Protein AF-A0AAW6NFG5-F1 (afdb_monomer_lite)

Sequence (153 aa):
MSDVAFAEWFVDEIMPEMHPIPRRELMRVECLRNTKSARAYLKHFGFEVTSDQGQVMSLFWLLGPNLFEIEPFKAIFEDRETPAETRVNALWDADDAAWHRAEVNCDDRYWHPRLVSGNVLDLKAYSDMTKAELDAPIDEDETDPWSQFHDND

Radius of gyration: 15.86 Å; chains: 1; bounding box: 38×32×44 Å

Structure (mmCIF, N/CA/C/O backbone):
data_AF-A0AAW6NFG5-F1
#
_entry.id   AF-A0AAW6NFG5-F1
#
loop_
_atom_site.group_PDB
_atom_site.id
_atom_site.type_symbol
_atom_site.label_atom_id
_atom_site.label_alt_id
_atom_site.label_comp_id
_atom_site.label_asym_id
_atom_site.label_entity_id
_atom_site.label_seq_id
_atom_site.pdbx_PDB_ins_code
_atom_site.Cartn_x
_atom_site.Cartn_y
_atom_site.Cartn_z
_atom_site.occupancy
_atom_site.B_iso_or_equiv
_atom_site.auth_seq_id
_atom_site.auth_comp_id
_atom_site.auth_asym_id
_atom_site.auth_atom_id
_atom_site.pdbx_PDB_model_num
ATOM 1 N N . MET A 1 1 ? 5.205 14.164 -1.036 1.00 89.25 1 MET A N 1
ATOM 2 C CA . MET A 1 1 ? 5.848 13.526 -2.209 1.00 89.25 1 MET A CA 1
ATOM 3 C C . MET A 1 1 ? 4.748 12.946 -3.085 1.00 89.25 1 MET A C 1
ATOM 5 O O . MET A 1 1 ? 3.890 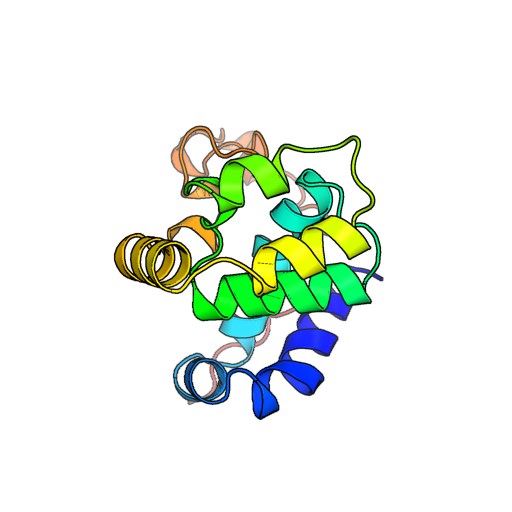12.273 -2.522 1.00 89.25 1 MET A O 1
ATOM 9 N N . SER A 1 2 ? 4.741 13.220 -4.395 1.00 91.81 2 SER A N 1
ATOM 10 C CA . SER A 1 2 ? 3.737 12.670 -5.327 1.00 91.81 2 SER A CA 1
ATOM 11 C C . SER A 1 2 ? 3.856 11.149 -5.460 1.00 91.81 2 SER A C 1
ATOM 13 O O . SER A 1 2 ? 4.873 10.576 -5.067 1.00 91.81 2 SER A O 1
ATOM 15 N N . ASP A 1 3 ? 2.826 10.489 -5.989 1.00 92.62 3 ASP A N 1
ATOM 16 C CA . ASP A 1 3 ? 2.803 9.021 -6.118 1.00 92.62 3 ASP A CA 1
ATOM 17 C C . ASP A 1 3 ? 3.809 8.512 -7.144 1.00 92.62 3 ASP A C 1
ATOM 19 O O . ASP A 1 3 ? 4.465 7.501 -6.910 1.00 92.62 3 ASP A O 1
ATOM 23 N N . VAL A 1 4 ? 4.015 9.278 -8.217 1.00 92.88 4 VAL A N 1
ATOM 24 C CA . VAL A 1 4 ? 5.079 9.040 -9.200 1.00 92.88 4 VAL A CA 1
ATOM 25 C C . VAL A 1 4 ? 6.454 9.116 -8.537 1.00 92.88 4 VAL A C 1
ATOM 27 O O . VAL A 1 4 ? 7.219 8.162 -8.623 1.00 92.88 4 VAL A O 1
ATOM 30 N N . ALA A 1 5 ? 6.741 10.201 -7.806 1.00 94.56 5 ALA A N 1
ATOM 31 C CA . ALA A 1 5 ? 8.039 10.382 -7.158 1.00 94.56 5 ALA A CA 1
ATOM 32 C C . ALA A 1 5 ? 8.307 9.323 -6.077 1.00 94.56 5 ALA A C 1
ATOM 34 O O . ALA A 1 5 ? 9.442 8.893 -5.908 1.00 94.56 5 ALA A O 1
ATOM 35 N N . PHE A 1 6 ? 7.270 8.882 -5.358 1.00 96.38 6 PHE A N 1
ATOM 36 C CA . PHE A 1 6 ? 7.396 7.788 -4.395 1.00 96.38 6 PHE A CA 1
ATOM 37 C C . PHE A 1 6 ? 7.702 6.458 -5.073 1.00 96.38 6 PHE A C 1
ATOM 39 O O . PHE A 1 6 ? 8.576 5.735 -4.607 1.00 96.38 6 PHE A O 1
ATOM 46 N N . ALA A 1 7 ? 6.998 6.134 -6.160 1.00 96.31 7 ALA A N 1
ATOM 47 C CA . ALA A 1 7 ? 7.247 4.908 -6.902 1.00 96.31 7 ALA A CA 1
ATOM 48 C C . ALA A 1 7 ? 8.671 4.885 -7.465 1.00 96.31 7 ALA A C 1
ATOM 50 O O . ALA A 1 7 ? 9.359 3.884 -7.303 1.00 96.31 7 ALA A O 1
ATOM 51 N N . GLU A 1 8 ? 9.134 5.988 -8.059 1.00 95.75 8 GLU A N 1
ATOM 52 C CA . GLU A 1 8 ? 10.506 6.119 -8.562 1.00 95.75 8 GLU A CA 1
ATOM 53 C C . GLU A 1 8 ? 11.537 5.950 -7.447 1.00 95.75 8 GLU A C 1
ATOM 55 O O . GLU A 1 8 ? 12.414 5.097 -7.561 1.00 95.75 8 GLU A O 1
ATOM 60 N N . TRP A 1 9 ? 11.378 6.684 -6.342 1.00 97.06 9 TRP A N 1
ATOM 61 C CA . TRP A 1 9 ? 12.242 6.562 -5.169 1.00 97.06 9 TRP A CA 1
ATOM 62 C C . TRP A 1 9 ? 12.301 5.119 -4.647 1.00 97.06 9 TRP A C 1
ATOM 64 O O . TRP A 1 9 ? 13.378 4.546 -4.513 1.00 97.06 9 TRP A O 1
ATOM 74 N N . PHE A 1 10 ? 11.150 4.492 -4.399 1.00 97.44 10 PHE A N 1
ATOM 75 C CA . PHE A 1 10 ? 11.105 3.144 -3.840 1.00 97.44 10 PHE A CA 1
ATOM 76 C C . PHE A 1 10 ? 11.706 2.106 -4.799 1.00 97.44 10 PHE A C 1
ATOM 78 O O . PHE A 1 10 ? 12.506 1.263 -4.396 1.00 97.44 10 PHE A O 1
ATOM 85 N N . VAL A 1 11 ? 11.338 2.160 -6.080 1.00 96.00 11 VAL A N 1
ATOM 86 C CA . VAL A 1 11 ? 11.754 1.172 -7.084 1.00 96.00 11 VAL A CA 1
ATOM 87 C C . VAL A 1 11 ? 13.232 1.298 -7.450 1.00 96.00 11 VAL A C 1
ATOM 89 O O . VAL A 1 11 ? 13.862 0.285 -7.755 1.00 96.00 11 VAL A O 1
ATOM 92 N N . ASP A 1 12 ? 13.789 2.507 -7.446 1.00 95.31 12 ASP A N 1
ATOM 93 C CA . ASP A 1 12 ? 15.183 2.718 -7.833 1.00 95.31 12 ASP A CA 1
ATOM 94 C C . ASP A 1 12 ? 16.151 2.722 -6.643 1.00 95.31 12 ASP A C 1
ATOM 96 O O . ASP A 1 12 ? 17.298 2.321 -6.828 1.00 95.31 12 ASP A O 1
ATOM 100 N N . GLU A 1 13 ? 15.718 3.109 -5.437 1.00 95.69 13 GLU A N 1
ATOM 101 C CA . GLU A 1 13 ? 16.598 3.167 -4.258 1.00 95.69 13 GLU A CA 1
ATOM 102 C C . GLU A 1 13 ? 16.411 1.994 -3.286 1.00 95.69 13 GLU A C 1
ATOM 104 O O . GLU A 1 13 ? 17.395 1.505 -2.742 1.00 95.69 13 GLU A O 1
ATOM 109 N N . ILE A 1 14 ? 15.184 1.507 -3.068 1.00 95.12 14 ILE A N 1
ATOM 110 C CA . ILE A 1 14 ? 14.902 0.489 -2.033 1.00 95.12 14 ILE A CA 1
ATOM 111 C C . ILE A 1 14 ? 14.834 -0.919 -2.628 1.00 95.12 14 ILE A C 1
ATOM 113 O O . ILE A 1 14 ? 15.441 -1.866 -2.122 1.00 95.12 14 ILE A O 1
ATOM 117 N N . MET A 1 15 ? 14.096 -1.073 -3.726 1.00 94.31 15 MET A N 1
ATOM 118 C CA . MET A 1 15 ? 13.827 -2.371 -4.339 1.00 94.31 15 MET A CA 1
ATOM 119 C C . MET A 1 15 ? 15.084 -3.143 -4.784 1.00 94.31 15 MET A C 1
ATOM 121 O O . MET A 1 15 ? 15.091 -4.361 -4.603 1.00 94.31 15 MET A O 1
ATOM 125 N N . PRO A 1 16 ? 16.155 -2.518 -5.321 1.00 92.50 16 PRO A N 1
ATOM 126 C CA . PRO A 1 16 ? 17.351 -3.258 -5.728 1.00 92.50 16 PRO A CA 1
ATOM 127 C C . PRO A 1 16 ? 18.043 -3.988 -4.573 1.00 92.50 16 PRO A C 1
ATOM 129 O O . PRO A 1 16 ? 18.648 -5.035 -4.798 1.00 92.50 16 PRO A O 1
ATOM 132 N N . GLU A 1 17 ? 17.946 -3.453 -3.356 1.00 90.38 17 GLU A N 1
ATOM 133 C CA . GLU A 1 17 ? 18.551 -4.042 -2.160 1.00 90.38 17 GLU A CA 1
ATOM 134 C C . GLU A 1 17 ? 17.587 -5.006 -1.459 1.00 90.38 17 GLU A C 1
ATOM 136 O O . GLU A 1 17 ? 17.967 -6.128 -1.126 1.00 90.38 17 GLU A O 1
ATOM 141 N N . MET A 1 18 ? 16.328 -4.596 -1.275 1.00 89.25 18 MET A N 1
ATOM 142 C CA . MET A 1 18 ? 15.352 -5.325 -0.455 1.00 89.25 18 MET A CA 1
ATOM 143 C C . MET A 1 18 ? 14.550 -6.378 -1.229 1.00 89.25 18 MET A C 1
ATOM 145 O O . MET A 1 18 ? 14.160 -7.397 -0.661 1.00 89.25 18 MET A O 1
ATOM 149 N N . HIS A 1 19 ? 14.311 -6.161 -2.526 1.00 89.31 19 HIS A N 1
ATOM 150 C CA . HIS A 1 19 ? 13.495 -7.040 -3.374 1.00 89.31 19 HIS A CA 1
ATOM 151 C C . HIS A 1 19 ? 14.154 -7.269 -4.752 1.00 89.31 19 HIS A C 1
ATOM 153 O O . HIS A 1 19 ? 13.563 -6.985 -5.802 1.00 89.31 19 HIS A O 1
ATOM 159 N N . PRO A 1 20 ? 15.385 -7.819 -4.790 1.00 84.94 20 PRO A N 1
ATOM 160 C CA . PRO A 1 20 ? 16.153 -7.973 -6.027 1.00 84.94 20 PRO A CA 1
ATOM 161 C C . PRO A 1 20 ? 15.555 -8.993 -7.007 1.00 84.94 20 PRO A C 1
ATOM 163 O O . PRO A 1 20 ? 15.960 -9.024 -8.171 1.00 84.94 20 PRO A O 1
ATOM 166 N N . ILE A 1 21 ? 14.649 -9.862 -6.542 1.00 85.44 21 ILE A N 1
ATOM 167 C CA . ILE A 1 21 ? 13.948 -10.843 -7.381 1.00 85.44 21 ILE A CA 1
ATOM 168 C C . ILE A 1 21 ? 12.830 -10.146 -8.171 1.00 85.44 21 ILE A C 1
ATOM 170 O O . ILE A 1 21 ? 12.978 -10.090 -9.392 1.00 85.44 21 ILE A O 1
ATOM 174 N N . PRO A 1 22 ? 11.817 -9.500 -7.544 1.00 80.75 22 PRO A N 1
ATOM 175 C CA . PRO A 1 22 ? 10.825 -8.712 -8.278 1.00 80.75 22 PRO A CA 1
ATOM 176 C C . PRO A 1 22 ? 11.443 -7.712 -9.253 1.00 80.75 22 PRO A C 1
ATOM 178 O O . PRO A 1 22 ? 11.012 -7.633 -10.392 1.00 80.75 22 PRO A O 1
ATOM 181 N N . ARG A 1 23 ? 12.519 -7.011 -8.866 1.00 77.62 23 ARG A N 1
ATOM 182 C CA . ARG A 1 23 ? 13.206 -6.058 -9.756 1.00 77.62 23 ARG A CA 1
ATOM 183 C C . ARG A 1 23 ? 13.797 -6.688 -11.024 1.00 77.62 23 ARG A C 1
ATOM 185 O O . ARG A 1 23 ? 14.008 -5.994 -12.014 1.00 77.62 23 ARG A O 1
ATOM 192 N N . ARG A 1 24 ? 14.170 -7.963 -10.962 1.00 79.62 24 ARG A N 1
ATOM 193 C CA . ARG A 1 24 ? 14.790 -8.692 -12.074 1.00 79.62 24 ARG A CA 1
ATOM 194 C C . ARG A 1 24 ? 13.754 -9.399 -12.931 1.00 79.62 24 ARG A C 1
ATOM 196 O O . ARG A 1 24 ? 13.945 -9.506 -14.136 1.00 79.62 24 ARG A O 1
ATOM 203 N N . GLU A 1 25 ? 12.730 -9.937 -12.285 1.00 84.81 25 GLU A N 1
ATOM 204 C CA . GLU A 1 25 ? 11.695 -10.742 -12.928 1.00 84.81 25 GLU A CA 1
ATOM 205 C C . GLU A 1 25 ? 10.581 -9.878 -13.517 1.00 84.81 25 GLU A C 1
ATOM 207 O O . GLU A 1 25 ? 10.036 -10.226 -14.559 1.00 84.81 25 GLU A O 1
ATOM 212 N N . LEU A 1 26 ? 10.295 -8.732 -12.898 1.00 83.44 26 LEU A N 1
ATOM 213 C CA . LEU A 1 26 ? 9.379 -7.726 -13.417 1.00 83.44 26 LEU A CA 1
ATOM 214 C C . LEU A 1 26 ? 10.167 -6.602 -14.084 1.00 83.44 26 LEU A C 1
ATOM 216 O O . LEU A 1 26 ? 11.236 -6.187 -13.627 1.00 83.44 26 LEU A O 1
ATOM 220 N N . MET A 1 27 ? 9.612 -6.058 -15.163 1.00 86.94 27 MET A N 1
ATOM 221 C CA . MET A 1 27 ? 10.187 -4.876 -15.795 1.00 86.94 27 MET A CA 1
ATOM 222 C C . MET A 1 27 ? 10.088 -3.676 -14.848 1.00 86.94 27 MET A C 1
ATOM 224 O O . MET A 1 27 ? 9.112 -3.521 -14.113 1.00 86.94 27 MET A O 1
ATOM 228 N N . ARG A 1 28 ? 11.063 -2.756 -14.906 1.00 90.75 28 ARG A N 1
ATOM 229 C CA . ARG A 1 28 ? 11.075 -1.539 -14.066 1.00 90.75 28 ARG A CA 1
ATOM 230 C C . ARG A 1 28 ? 9.738 -0.799 -14.085 1.00 90.75 28 ARG A C 1
ATOM 232 O O . ARG A 1 28 ? 9.277 -0.354 -13.040 1.00 90.75 28 ARG A O 1
ATOM 239 N N . VAL A 1 29 ? 9.143 -0.654 -15.267 1.00 90.44 29 VAL A N 1
ATOM 240 C CA . VAL A 1 29 ? 7.868 0.049 -15.458 1.00 90.44 29 VAL A CA 1
ATOM 241 C C . VAL A 1 29 ? 6.728 -0.637 -14.704 1.00 90.44 29 VAL A C 1
ATOM 243 O O . VAL A 1 29 ? 5.889 0.040 -14.115 1.00 90.44 29 VAL A O 1
ATOM 246 N N . GLU A 1 30 ? 6.716 -1.965 -14.656 1.00 91.12 30 GLU A N 1
ATOM 247 C CA . GLU A 1 30 ? 5.719 -2.726 -13.907 1.00 91.12 30 GLU A CA 1
ATOM 248 C C . GLU A 1 30 ? 5.892 -2.541 -12.396 1.00 91.12 30 GLU A C 1
ATOM 250 O O . GLU A 1 30 ? 4.924 -2.229 -11.703 1.00 91.12 30 GLU A O 1
ATOM 255 N N . CYS A 1 31 ? 7.132 -2.578 -11.892 1.00 94.38 31 CYS A N 1
ATOM 256 C CA . CYS A 1 31 ? 7.419 -2.246 -10.494 1.00 94.38 31 CYS A CA 1
ATOM 257 C C . CYS A 1 31 ? 6.925 -0.839 -10.120 1.00 94.38 31 CYS A C 1
ATOM 259 O O .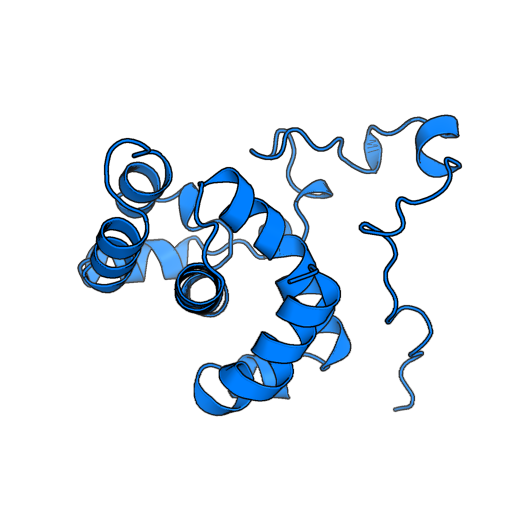 CYS A 1 31 ? 6.362 -0.645 -9.040 1.00 94.38 31 CYS A O 1
ATOM 261 N N . LEU A 1 32 ? 7.117 0.144 -11.007 1.00 94.94 32 LEU A N 1
ATOM 262 C CA . LEU A 1 32 ? 6.666 1.523 -10.798 1.00 94.94 32 LEU A CA 1
ATOM 263 C C . LEU A 1 32 ? 5.142 1.615 -10.741 1.00 94.94 32 LEU A C 1
ATOM 265 O O . LEU A 1 32 ? 4.601 2.209 -9.809 1.00 94.94 32 LEU A O 1
ATOM 269 N N . ARG A 1 33 ? 4.446 0.985 -11.693 1.00 93.31 33 ARG A N 1
ATOM 270 C CA . ARG A 1 33 ? 2.977 0.955 -11.740 1.00 93.31 33 ARG A CA 1
ATOM 271 C C . ARG A 1 33 ? 2.387 0.289 -10.500 1.00 93.31 33 ARG A C 1
ATOM 273 O O . ARG A 1 33 ? 1.508 0.874 -9.868 1.00 93.31 33 ARG A O 1
ATOM 280 N N . ASN A 1 34 ? 2.909 -0.873 -10.116 1.00 95.12 34 ASN A N 1
ATOM 281 C CA . ASN A 1 34 ? 2.441 -1.624 -8.951 1.00 95.12 34 ASN A CA 1
ATOM 282 C C . ASN A 1 34 ? 2.684 -0.844 -7.654 1.00 95.12 34 ASN A C 1
ATOM 284 O O . ASN A 1 34 ? 1.768 -0.683 -6.850 1.00 95.12 34 ASN A O 1
ATOM 288 N N . THR A 1 35 ? 3.875 -0.258 -7.494 1.00 96.31 35 THR A N 1
ATOM 289 C CA . THR A 1 35 ? 4.210 0.568 -6.323 1.00 96.31 35 THR A CA 1
ATOM 290 C C . THR A 1 35 ? 3.336 1.822 -6.242 1.00 96.31 35 THR A C 1
ATOM 292 O O . THR A 1 35 ? 2.802 2.129 -5.175 1.00 96.31 35 THR A O 1
ATOM 295 N N . LYS A 1 36 ? 3.148 2.540 -7.360 1.00 95.00 36 LYS A N 1
ATOM 296 C CA . LYS A 1 36 ? 2.283 3.730 -7.426 1.00 95.00 36 LYS A CA 1
ATOM 297 C C . LYS A 1 36 ? 0.855 3.375 -7.011 1.00 95.00 36 LYS A C 1
ATOM 299 O O . LYS A 1 36 ? 0.278 4.043 -6.159 1.00 95.00 36 LYS A O 1
ATOM 304 N N . SER A 1 37 ? 0.318 2.307 -7.595 1.00 93.25 37 SER A N 1
ATOM 305 C CA . SER A 1 37 ? -1.042 1.819 -7.365 1.00 93.25 37 SER A CA 1
ATOM 306 C C . SER A 1 37 ? -1.266 1.400 -5.907 1.00 93.25 37 SER A C 1
ATOM 308 O O . SER A 1 37 ? -2.167 1.909 -5.238 1.00 93.25 37 SER A O 1
ATOM 310 N N . ALA A 1 38 ? -0.394 0.547 -5.362 1.00 95.31 38 ALA A N 1
ATOM 311 C CA . ALA A 1 38 ? -0.533 0.039 -4.000 1.00 95.31 38 ALA A CA 1
ATOM 312 C C . ALA A 1 38 ? -0.320 1.116 -2.918 1.00 95.31 38 ALA A C 1
ATOM 314 O O . ALA A 1 38 ? -0.815 0.974 -1.798 1.00 95.31 38 ALA A O 1
ATOM 315 N N . ARG A 1 39 ? 0.347 2.237 -3.236 1.00 9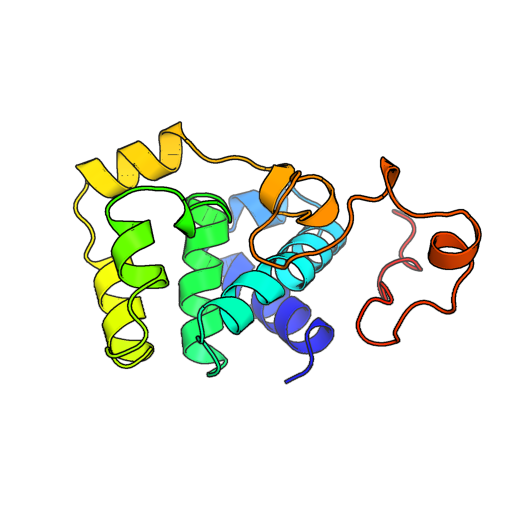5.56 39 ARG A N 1
ATOM 316 C CA . ARG A 1 39 ? 0.497 3.362 -2.298 1.00 95.56 39 ARG A CA 1
ATOM 317 C C . ARG A 1 39 ? -0.851 3.948 -1.861 1.00 95.56 39 ARG A C 1
ATOM 319 O O . ARG A 1 39 ? -0.949 4.478 -0.754 1.00 95.56 39 ARG A O 1
ATOM 326 N N . ALA A 1 40 ? -1.895 3.827 -2.682 1.00 94.44 40 ALA A N 1
ATOM 327 C CA . ALA A 1 40 ? -3.233 4.282 -2.321 1.00 94.44 40 ALA A CA 1
ATOM 328 C C . ALA A 1 40 ? -3.771 3.575 -1.062 1.00 94.44 40 ALA A C 1
ATOM 330 O O . ALA A 1 40 ? -4.376 4.230 -0.214 1.00 94.44 40 ALA A O 1
ATOM 331 N N . TYR A 1 41 ? -3.467 2.283 -0.870 1.00 96.94 41 TYR A N 1
ATOM 332 C CA . TYR A 1 41 ? -3.807 1.572 0.369 1.00 96.94 41 TYR A CA 1
ATOM 333 C C . TYR A 1 41 ? -3.083 2.153 1.579 1.00 96.94 41 TYR A C 1
ATOM 335 O O . TYR A 1 41 ? -3.688 2.336 2.630 1.00 96.94 41 TYR A O 1
ATOM 343 N N . LEU A 1 42 ? -1.802 2.497 1.439 1.00 97.31 42 LEU A N 1
ATOM 344 C CA . LEU A 1 42 ? -1.013 3.039 2.548 1.00 97.31 42 LEU A CA 1
ATOM 345 C C . LEU A 1 42 ? -1.607 4.350 3.071 1.00 97.31 42 LEU A C 1
ATOM 347 O O . LEU A 1 42 ? -1.794 4.507 4.278 1.00 97.31 42 LEU A O 1
ATOM 351 N N . LYS A 1 43 ? -1.984 5.249 2.154 1.00 95.19 43 LYS A N 1
ATOM 352 C CA . LYS A 1 43 ? -2.707 6.484 2.489 1.00 95.19 43 LYS A CA 1
ATOM 353 C C . LYS A 1 43 ? -4.067 6.177 3.108 1.00 95.19 43 LYS A C 1
ATOM 355 O O . LYS A 1 43 ? -4.400 6.723 4.154 1.00 95.19 43 LYS A O 1
ATOM 360 N N . HIS A 1 44 ? -4.827 5.249 2.519 1.00 96.19 44 HIS A N 1
ATOM 361 C CA . HIS A 1 44 ? -6.111 4.828 3.075 1.00 96.19 44 HIS A CA 1
ATOM 362 C C . HIS A 1 44 ? -5.970 4.382 4.535 1.00 96.19 44 HIS A C 1
ATOM 364 O O . HIS A 1 44 ? -6.770 4.806 5.366 1.00 96.19 44 HIS A O 1
ATOM 370 N N . PHE A 1 45 ? -4.931 3.613 4.880 1.00 97.56 45 PHE A N 1
ATOM 371 C CA . PHE A 1 45 ? -4.642 3.136 6.239 1.00 97.56 45 PHE A CA 1
ATOM 372 C C . PHE A 1 45 ? -3.906 4.138 7.154 1.00 97.56 45 PHE A C 1
ATOM 374 O O . PHE A 1 45 ? -3.589 3.833 8.310 1.00 97.56 45 PHE A O 1
ATOM 381 N N . GLY A 1 46 ? -3.740 5.384 6.701 1.00 96.88 46 GLY A N 1
ATOM 382 C CA . GLY A 1 46 ? -3.219 6.490 7.506 1.00 96.88 46 GLY A CA 1
ATOM 383 C C . GLY A 1 46 ? -1.706 6.440 7.715 1.00 96.88 46 GLY A C 1
ATOM 384 O O . GLY A 1 46 ? -1.196 7.030 8.666 1.00 96.88 46 GLY A O 1
ATOM 385 N N . PHE A 1 47 ? -0.979 5.721 6.858 1.00 97.25 47 PHE A N 1
ATOM 386 C CA . PHE A 1 47 ? 0.474 5.825 6.779 1.00 97.25 47 PHE A CA 1
ATOM 387 C C . PHE A 1 47 ? 0.805 7.028 5.898 1.00 97.25 47 PHE A C 1
ATOM 389 O O . PHE A 1 47 ? 0.882 6.902 4.682 1.00 97.25 47 PHE A O 1
ATOM 396 N N . GLU A 1 48 ? 0.951 8.212 6.493 1.00 94.06 48 GLU A N 1
ATOM 397 C CA . GLU A 1 48 ? 1.164 9.472 5.752 1.00 94.06 48 GLU A CA 1
ATOM 398 C C . GLU A 1 48 ? 2.648 9.808 5.533 1.00 94.06 48 GLU A C 1
ATOM 400 O O . GLU A 1 48 ? 3.013 10.516 4.591 1.00 94.06 48 GLU A O 1
ATOM 405 N N . VAL A 1 49 ? 3.527 9.303 6.402 1.00 95.94 49 VAL A N 1
ATOM 406 C CA . VAL A 1 49 ? 4.965 9.589 6.358 1.00 95.94 49 VAL A CA 1
ATOM 407 C C . VAL A 1 49 ? 5.643 8.692 5.320 1.00 95.94 49 VAL A C 1
ATOM 409 O O . VAL A 1 49 ? 5.463 7.478 5.325 1.00 95.94 49 VAL A O 1
ATOM 412 N N . THR A 1 50 ? 6.465 9.278 4.441 1.00 96.12 50 THR A N 1
ATOM 413 C CA . THR A 1 50 ? 7.147 8.557 3.348 1.00 96.12 50 THR A CA 1
ATOM 414 C C . THR A 1 50 ? 7.977 7.364 3.832 1.00 96.12 50 THR A C 1
ATOM 416 O O . THR A 1 50 ? 7.967 6.323 3.182 1.00 96.12 50 THR A O 1
ATOM 419 N N . SER A 1 51 ? 8.689 7.492 4.957 1.00 95.88 51 SER A N 1
ATOM 420 C CA . SER A 1 51 ? 9.493 6.396 5.519 1.00 95.88 51 SER A CA 1
ATOM 421 C C . S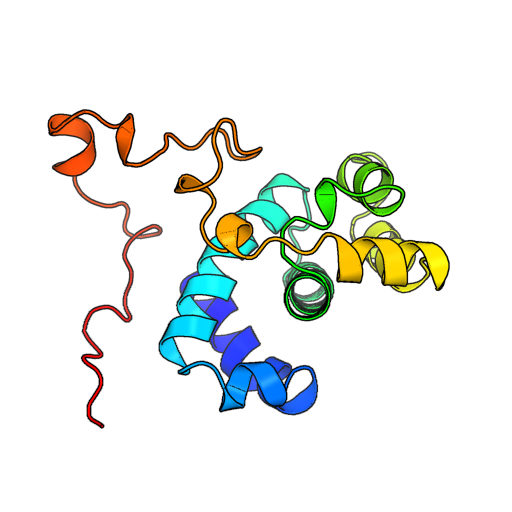ER A 1 51 ? 8.627 5.212 5.941 1.00 95.88 51 SER A C 1
ATOM 423 O O . SER A 1 51 ? 8.952 4.074 5.614 1.00 95.88 51 SER A O 1
ATOM 425 N N . ASP A 1 52 ? 7.507 5.485 6.609 1.00 97.50 52 ASP A N 1
ATOM 426 C CA . ASP A 1 52 ? 6.563 4.466 7.074 1.00 97.50 52 ASP A CA 1
ATOM 427 C C . ASP A 1 52 ? 5.906 3.783 5.875 1.00 97.50 52 ASP A C 1
ATOM 429 O O . ASP A 1 52 ? 5.856 2.558 5.795 1.00 97.50 52 ASP A O 1
ATOM 433 N N . GLN A 1 53 ? 5.491 4.575 4.880 1.00 98.06 53 GLN A N 1
ATOM 434 C CA . GLN A 1 53 ? 4.971 4.058 3.618 1.00 98.06 53 GLN A CA 1
ATOM 435 C C . GLN A 1 53 ? 5.985 3.155 2.910 1.00 98.06 53 GLN A C 1
ATOM 437 O O . GLN A 1 53 ? 5.604 2.111 2.397 1.00 98.06 53 GLN A O 1
ATOM 442 N N . GLY A 1 54 ? 7.267 3.532 2.883 1.00 97.94 54 GLY A N 1
ATOM 443 C CA . GLY A 1 54 ? 8.330 2.706 2.312 1.00 97.94 54 GLY A CA 1
ATOM 444 C C . GLY A 1 54 ? 8.444 1.356 3.018 1.00 97.94 54 GLY A C 1
ATOM 445 O O . GLY A 1 54 ? 8.448 0.324 2.360 1.00 97.94 54 GLY A O 1
ATOM 446 N N . GLN A 1 55 ? 8.447 1.346 4.352 1.00 98.06 55 GLN A N 1
ATOM 447 C CA . GLN A 1 55 ? 8.527 0.103 5.124 1.00 98.06 55 GLN A CA 1
ATOM 448 C C . GLN A 1 55 ? 7.330 -0.825 4.883 1.00 98.06 55 GLN A C 1
ATOM 450 O O . GLN A 1 55 ? 7.515 -2.024 4.688 1.00 98.06 55 GLN A O 1
ATOM 455 N N . VAL A 1 56 ? 6.108 -0.287 4.854 1.00 98.25 56 VAL A N 1
ATOM 456 C CA . VAL A 1 56 ? 4.910 -1.099 4.581 1.00 98.25 56 VAL A CA 1
ATOM 457 C C . VAL A 1 56 ? 4.844 -1.525 3.112 1.00 98.25 56 VAL A C 1
ATOM 459 O O . VAL A 1 56 ? 4.445 -2.647 2.817 1.00 98.25 56 VAL A O 1
ATOM 462 N N . MET A 1 57 ? 5.294 -0.684 2.177 1.00 98.38 57 MET A N 1
ATOM 463 C CA . MET A 1 57 ? 5.416 -1.060 0.765 1.00 98.38 57 MET A CA 1
ATOM 464 C C . MET A 1 57 ? 6.378 -2.241 0.583 1.00 98.38 57 MET A C 1
ATOM 466 O O . MET A 1 57 ? 6.091 -3.141 -0.202 1.00 98.38 57 MET A O 1
ATOM 470 N N . SER A 1 58 ? 7.476 -2.296 1.343 1.00 97.88 58 SER A N 1
ATOM 471 C CA . SER A 1 58 ? 8.358 -3.467 1.346 1.00 97.88 58 SER A CA 1
ATOM 472 C C . SER A 1 58 ? 7.635 -4.737 1.798 1.00 97.88 58 SER A C 1
ATOM 474 O O . SER A 1 58 ? 7.852 -5.797 1.215 1.00 97.88 58 SER A O 1
ATOM 476 N N . LEU A 1 59 ? 6.729 -4.646 2.778 1.00 97.38 59 LEU A N 1
ATOM 477 C CA . LEU A 1 59 ? 5.882 -5.779 3.167 1.00 97.38 59 LEU A CA 1
ATOM 478 C C . LEU A 1 59 ? 4.907 -6.174 2.055 1.00 97.38 59 LEU A C 1
ATOM 480 O O . LEU A 1 59 ? 4.739 -7.363 1.811 1.00 97.38 59 LEU A O 1
ATOM 484 N N . PHE A 1 60 ? 4.320 -5.220 1.328 1.00 97.75 60 PHE A N 1
ATOM 485 C CA . PHE A 1 60 ? 3.471 -5.535 0.172 1.00 97.75 60 PHE A CA 1
ATOM 486 C C . PHE A 1 60 ? 4.237 -6.269 -0.931 1.00 97.75 60 PHE A C 1
ATOM 488 O O . PHE A 1 60 ? 3.710 -7.211 -1.513 1.00 97.75 60 PHE A O 1
ATOM 495 N N . TRP A 1 61 ? 5.492 -5.898 -1.192 1.00 96.56 61 TRP A N 1
ATOM 496 C CA . TRP A 1 61 ? 6.343 -6.616 -2.146 1.00 96.56 61 TRP A CA 1
ATOM 497 C C . TRP A 1 61 ? 6.786 -8.005 -1.663 1.00 96.56 61 TRP A C 1
ATOM 499 O O . TRP A 1 61 ? 7.153 -8.833 -2.494 1.00 96.56 61 TRP A O 1
ATOM 509 N N . LEU A 1 62 ? 6.753 -8.275 -0.353 1.00 94.50 62 LEU A N 1
ATOM 510 C CA . LEU A 1 62 ? 7.069 -9.591 0.221 1.00 94.50 62 LEU A CA 1
ATOM 511 C C . LEU A 1 62 ? 5.845 -10.505 0.337 1.00 94.50 62 LEU A C 1
ATOM 513 O O . LEU A 1 62 ? 5.963 -11.704 0.114 1.00 94.50 62 LEU A O 1
ATOM 517 N N . LEU A 1 63 ? 4.696 -9.949 0.723 1.00 95.62 63 LEU A N 1
ATOM 518 C CA . LEU A 1 63 ? 3.526 -10.698 1.194 1.00 95.62 63 LEU A CA 1
ATOM 519 C C . LEU A 1 63 ? 2.243 -10.412 0.404 1.00 95.62 63 LEU A C 1
ATOM 521 O O . LEU A 1 63 ? 1.208 -11.007 0.690 1.00 95.62 63 LEU A O 1
ATOM 525 N N . GLY A 1 64 ? 2.302 -9.506 -0.569 1.00 95.94 64 GLY A N 1
ATOM 526 C CA . GLY A 1 64 ? 1.153 -9.047 -1.339 1.00 95.94 64 GLY A CA 1
ATOM 527 C C . GLY A 1 64 ? 0.481 -7.806 -0.738 1.00 95.94 64 GLY A C 1
ATOM 528 O O . GLY A 1 64 ? 0.468 -7.625 0.484 1.00 95.94 64 GLY A O 1
ATOM 529 N N . PRO A 1 65 ? -0.135 -6.934 -1.562 1.00 97.00 65 PRO A N 1
ATOM 530 C CA . PRO A 1 65 ? -0.821 -5.748 -1.052 1.00 97.00 65 PRO A CA 1
ATOM 531 C C . PRO A 1 65 ? -2.076 -6.079 -0.248 1.00 97.00 65 PRO A C 1
ATOM 533 O O . PRO A 1 65 ? -2.502 -5.265 0.560 1.00 97.00 65 PRO A O 1
ATOM 536 N N . ASN A 1 66 ? -2.650 -7.275 -0.414 1.00 97.12 66 ASN A N 1
ATOM 537 C CA . ASN A 1 66 ? -3.812 -7.741 0.345 1.00 97.12 66 ASN A CA 1
ATOM 538 C C . ASN A 1 66 ? -3.503 -8.100 1.808 1.00 97.12 66 ASN A C 1
ATOM 540 O O . ASN A 1 66 ? -4.377 -8.620 2.497 1.00 97.12 66 ASN A O 1
ATOM 544 N N . LEU A 1 67 ? -2.292 -7.818 2.301 1.00 97.62 67 LEU A N 1
ATOM 545 C CA . LEU A 1 67 ? -1.881 -8.048 3.687 1.00 97.62 67 LEU A CA 1
ATOM 546 C C . LEU A 1 67 ? -2.887 -7.488 4.709 1.00 97.62 67 LEU A C 1
ATOM 548 O O . LEU A 1 67 ? -3.135 -8.108 5.739 1.00 97.62 67 LEU A O 1
ATOM 552 N N . PHE A 1 68 ? -3.520 -6.354 4.402 1.00 97.12 68 PHE A N 1
ATOM 553 C CA . PHE A 1 68 ? -4.537 -5.727 5.251 1.00 97.12 68 PHE A CA 1
ATOM 554 C C . PHE A 1 68 ? -5.844 -6.532 5.389 1.00 97.12 68 PHE A C 1
ATOM 556 O O . PHE A 1 68 ? -6.671 -6.196 6.229 1.00 97.12 68 PHE A O 1
ATOM 563 N N . GLU A 1 69 ? -6.050 -7.593 4.605 1.00 96.75 69 GLU A N 1
ATOM 564 C CA . GLU A 1 69 ? -7.193 -8.510 4.740 1.00 96.75 69 GLU A CA 1
ATOM 565 C C . GLU A 1 69 ? -6.888 -9.710 5.655 1.00 96.75 69 GLU A C 1
ATOM 567 O O . GLU A 1 69 ? -7.778 -10.504 5.966 1.00 96.75 69 GLU A O 1
ATOM 572 N N . ILE A 1 70 ? -5.633 -9.876 6.083 1.00 97.06 70 ILE A N 1
ATOM 573 C CA . ILE A 1 70 ? -5.145 -11.106 6.712 1.00 97.06 70 ILE A CA 1
ATOM 574 C C . ILE A 1 70 ? -4.877 -10.864 8.196 1.00 97.06 70 ILE A C 1
ATOM 576 O O . ILE A 1 70 ? -4.072 -10.018 8.564 1.00 97.06 70 ILE A O 1
ATOM 580 N N . GLU A 1 71 ? -5.502 -11.644 9.079 1.00 96.00 71 GLU A N 1
ATOM 581 C CA . GLU A 1 71 ? -5.207 -11.580 10.517 1.00 96.00 71 GLU A CA 1
ATOM 582 C C . GLU A 1 71 ? -3.827 -12.179 10.841 1.00 96.00 71 GLU A C 1
ATOM 584 O O . GLU A 1 71 ? -3.533 -13.288 10.363 1.00 96.00 71 GLU A O 1
ATOM 589 N N . PRO A 1 72 ? -3.010 -11.533 11.700 1.00 96.25 72 PRO A N 1
ATOM 590 C CA . PRO A 1 72 ? -3.328 -10.375 12.553 1.00 96.25 72 PRO A CA 1
ATOM 591 C C . PRO A 1 72 ? -3.064 -8.994 11.922 1.00 96.25 72 PRO A C 1
ATOM 593 O O . PRO A 1 72 ? -3.358 -7.972 12.540 1.00 96.25 72 PRO A O 1
ATOM 596 N N . PHE A 1 73 ? -2.491 -8.933 10.717 1.00 98.25 73 PHE A N 1
ATOM 597 C CA . PHE A 1 73 ? -2.124 -7.673 10.064 1.00 98.25 73 PHE A CA 1
ATOM 598 C C . PHE A 1 73 ? -3.328 -6.755 9.867 1.00 98.25 73 PHE A C 1
ATOM 600 O O . PHE A 1 73 ? -3.221 -5.557 10.115 1.00 98.25 73 PHE A O 1
ATOM 607 N N . LYS A 1 74 ? -4.485 -7.313 9.498 1.00 98.06 74 LYS A N 1
ATOM 608 C CA . LYS A 1 74 ? -5.751 -6.584 9.380 1.00 98.06 74 LYS A CA 1
ATOM 609 C C . LYS A 1 74 ? -6.038 -5.703 10.596 1.00 98.06 74 LYS A C 1
ATOM 611 O O . LYS A 1 74 ? -6.232 -4.501 10.435 1.00 98.06 74 LYS A O 1
ATOM 616 N N . ALA A 1 75 ? -5.977 -6.267 11.802 1.00 97.88 75 ALA A N 1
ATOM 617 C CA . ALA A 1 75 ? -6.199 -5.514 13.033 1.00 97.88 75 ALA A CA 1
ATOM 618 C C . ALA A 1 75 ? -5.202 -4.351 13.204 1.00 97.88 75 ALA A C 1
ATOM 620 O O . ALA A 1 75 ? -5.578 -3.283 13.681 1.00 97.88 75 ALA A O 1
ATOM 621 N N . ILE A 1 76 ? -3.949 -4.527 12.770 1.00 98.12 76 ILE A N 1
ATOM 622 C CA . ILE A 1 76 ? -2.919 -3.478 12.811 1.00 98.12 76 ILE A CA 1
ATOM 623 C C . ILE A 1 76 ? -3.220 -2.371 11.787 1.00 98.12 76 ILE A C 1
ATOM 625 O O . ILE A 1 76 ? -3.094 -1.190 12.101 1.00 98.12 76 ILE A O 1
ATOM 629 N N . PHE A 1 77 ? -3.641 -2.723 10.570 1.00 98.12 77 PHE A N 1
ATOM 630 C CA . PHE A 1 77 ? -4.023 -1.752 9.538 1.00 98.12 77 PHE A CA 1
ATOM 631 C C . PHE A 1 77 ? -5.276 -0.948 9.933 1.00 98.12 77 PHE A C 1
ATOM 633 O O . PHE A 1 77 ? -5.335 0.264 9.700 1.00 98.12 77 PHE A O 1
ATOM 640 N N . GLU A 1 78 ? -6.264 -1.603 10.547 1.00 97.31 78 GLU A N 1
ATOM 641 C CA . GLU A 1 78 ? -7.526 -0.989 10.975 1.00 97.31 78 GLU A CA 1
ATOM 642 C C . GLU A 1 78 ? -7.397 -0.133 12.246 1.00 97.31 78 GLU A C 1
ATOM 644 O O . GLU A 1 78 ? -8.193 0.790 12.429 1.00 97.31 78 GLU A O 1
ATOM 649 N N . ASP A 1 79 ? -6.389 -0.368 13.093 1.00 97.44 79 ASP A N 1
ATOM 650 C CA . ASP A 1 79 ? -6.123 0.460 14.273 1.00 97.44 79 ASP A CA 1
ATOM 651 C C . ASP A 1 79 ? -5.676 1.872 13.860 1.00 97.44 79 ASP A C 1
ATOM 653 O O . ASP A 1 79 ? -4.572 2.072 13.359 1.00 97.44 79 ASP A O 1
ATOM 657 N N . ARG A 1 80 ? -6.541 2.873 14.056 1.00 94.12 80 ARG A N 1
ATOM 658 C CA . ARG A 1 80 ? -6.246 4.291 13.767 1.00 94.12 80 ARG A CA 1
ATOM 659 C C . ARG A 1 80 ? -5.812 5.090 14.989 1.00 94.12 80 ARG A C 1
ATOM 661 O O . ARG A 1 80 ? -5.395 6.235 14.832 1.00 94.12 80 ARG A O 1
ATOM 668 N N . GLU A 1 81 ? -5.918 4.508 16.176 1.00 97.06 81 GLU A N 1
ATOM 669 C CA . GLU A 1 81 ? -5.583 5.179 17.432 1.00 97.06 81 GLU A CA 1
ATOM 670 C C . GLU A 1 81 ? -4.082 5.062 17.725 1.00 97.06 81 GLU A C 1
ATOM 672 O O . GLU A 1 81 ? -3.480 5.966 18.309 1.00 97.06 81 GLU A O 1
ATOM 677 N N . THR A 1 82 ? -3.453 3.972 17.279 1.00 97.12 82 THR A N 1
ATOM 678 C CA . THR A 1 82 ? -2.014 3.758 17.441 1.00 97.12 82 THR A CA 1
ATOM 679 C C . THR A 1 82 ? -1.201 4.527 16.382 1.00 97.12 82 THR A C 1
ATOM 681 O O . THR A 1 82 ? -1.495 4.441 15.183 1.00 97.12 82 THR A O 1
ATOM 684 N N . PRO A 1 83 ? -0.134 5.258 16.777 1.00 97.00 83 PRO A N 1
ATOM 685 C CA . PRO A 1 83 ? 0.734 5.972 15.839 1.00 97.00 83 PRO A CA 1
ATOM 686 C C . PRO A 1 83 ? 1.271 5.084 14.711 1.00 97.00 83 PRO A C 1
ATOM 688 O O . PRO A 1 83 ? 1.646 3.935 14.945 1.00 97.00 83 PRO A O 1
ATOM 691 N N . ALA A 1 84 ? 1.349 5.635 13.494 1.00 96.56 84 ALA A N 1
ATOM 692 C CA . ALA A 1 84 ? 1.763 4.907 12.290 1.00 96.56 84 ALA A CA 1
ATOM 693 C C . ALA A 1 84 ? 3.092 4.157 12.474 1.00 96.56 84 ALA A C 1
ATOM 695 O O . ALA A 1 84 ? 3.134 2.959 12.230 1.00 96.56 84 ALA A O 1
ATOM 696 N N . GLU A 1 85 ? 4.126 4.812 13.006 1.00 96.62 85 GLU A N 1
ATOM 697 C CA . GLU A 1 85 ? 5.429 4.198 13.303 1.00 96.62 85 GLU A CA 1
ATOM 698 C C . GLU A 1 85 ? 5.313 2.952 14.203 1.00 96.62 85 GLU A C 1
ATOM 700 O O . GLU A 1 85 ? 5.919 1.917 13.936 1.00 96.62 85 GLU A O 1
ATOM 705 N N . THR A 1 86 ? 4.488 3.012 15.254 1.00 98.06 86 THR A N 1
ATOM 706 C CA . THR A 1 86 ? 4.262 1.863 16.145 1.00 98.06 86 THR A CA 1
ATOM 707 C C . THR A 1 86 ? 3.548 0.725 15.418 1.00 98.06 86 THR A C 1
ATOM 709 O O . THR A 1 86 ? 3.895 -0.437 15.619 1.00 98.06 86 THR A O 1
ATOM 712 N N . ARG A 1 87 ? 2.594 1.047 14.536 1.00 98.31 87 ARG A N 1
ATOM 713 C CA . ARG A 1 87 ? 1.918 0.052 13.693 1.00 98.31 87 ARG A CA 1
ATOM 714 C C . ARG A 1 87 ? 2.883 -0.586 12.697 1.00 98.31 87 ARG A C 1
ATOM 716 O O . ARG A 1 87 ? 2.851 -1.798 12.545 1.00 98.31 87 ARG A O 1
ATOM 723 N N . VAL A 1 88 ? 3.781 0.188 12.082 1.00 98.25 88 VAL A N 1
ATOM 724 C CA . VAL A 1 88 ? 4.828 -0.342 11.190 1.00 98.25 88 VAL A CA 1
ATOM 725 C C . VAL A 1 88 ? 5.706 -1.358 11.917 1.00 98.25 88 VAL A C 1
ATOM 727 O O . VAL A 1 88 ? 5.889 -2.460 11.408 1.00 98.25 88 VAL A O 1
ATOM 730 N N . ASN A 1 89 ? 6.183 -1.034 13.121 1.00 98.00 89 ASN A N 1
ATOM 731 C CA . ASN A 1 89 ? 6.971 -1.980 13.918 1.00 98.00 89 ASN A CA 1
ATOM 732 C C . ASN A 1 89 ? 6.170 -3.252 14.228 1.00 98.00 89 ASN A C 1
ATOM 734 O O . ASN A 1 89 ? 6.671 -4.352 14.028 1.00 98.00 89 ASN A O 1
ATOM 738 N N . ALA A 1 90 ? 4.898 -3.116 14.615 1.00 98.06 90 ALA A N 1
ATOM 739 C CA . ALA A 1 90 ? 4.030 -4.263 14.876 1.00 98.06 90 ALA A CA 1
ATOM 740 C C . ALA A 1 90 ? 3.803 -5.154 13.638 1.00 98.06 90 ALA A C 1
ATOM 742 O O . ALA A 1 90 ? 3.678 -6.368 13.786 1.00 98.06 90 ALA A O 1
ATOM 743 N N . LEU A 1 91 ? 3.761 -4.582 12.427 1.00 98.06 91 LEU A N 1
ATOM 744 C CA . LEU A 1 91 ? 3.679 -5.359 11.185 1.00 98.06 91 LEU A CA 1
ATOM 745 C C . LEU A 1 91 ? 4.948 -6.203 10.968 1.00 98.06 91 LEU A C 1
ATOM 747 O O . LEU A 1 91 ? 4.844 -7.359 10.567 1.00 98.06 91 LEU A O 1
ATOM 751 N N . TRP A 1 92 ? 6.133 -5.653 11.248 1.00 97.56 92 TRP A N 1
ATOM 752 C CA . TRP A 1 92 ? 7.402 -6.382 11.126 1.00 97.56 92 TRP A CA 1
ATOM 753 C C . TRP A 1 92 ? 7.625 -7.404 12.248 1.00 97.56 92 TRP A C 1
ATOM 755 O O . TRP A 1 92 ? 8.193 -8.462 11.991 1.00 97.56 92 TRP A O 1
ATOM 765 N N . ASP A 1 93 ? 7.132 -7.119 13.454 1.00 97.75 93 ASP A N 1
ATOM 766 C CA . ASP A 1 93 ? 7.248 -7.980 14.639 1.00 97.75 93 ASP A CA 1
ATOM 767 C C . ASP A 1 93 ? 6.203 -9.117 14.680 1.00 97.75 93 ASP A C 1
ATOM 769 O O . ASP A 1 93 ? 6.146 -9.878 15.652 1.00 97.75 93 ASP A O 1
ATOM 773 N N . ALA A 1 94 ? 5.356 -9.241 13.651 1.00 96.25 94 ALA A N 1
ATOM 774 C CA . ALA A 1 94 ? 4.405 -10.341 13.534 1.00 96.25 94 ALA A CA 1
ATOM 775 C C . ALA A 1 94 ? 5.126 -11.704 13.557 1.00 96.25 94 ALA A C 1
ATOM 777 O O . ALA A 1 94 ? 6.238 -11.844 13.051 1.00 96.25 94 ALA A O 1
ATOM 778 N N . ASP A 1 95 ? 4.488 -12.722 14.140 1.00 96.44 95 ASP A N 1
ATOM 779 C CA . ASP A 1 95 ? 5.105 -14.042 14.291 1.00 96.44 95 ASP A CA 1
ATOM 780 C C . ASP A 1 95 ? 5.203 -14.828 12.968 1.00 96.44 95 ASP A C 1
ATOM 782 O O . ASP A 1 95 ? 4.505 -14.552 11.989 1.00 96.44 95 ASP A O 1
ATOM 786 N N . ASP A 1 96 ? 6.056 -15.857 12.940 1.00 96.19 96 ASP A N 1
ATOM 787 C CA . ASP A 1 96 ? 6.282 -16.687 11.746 1.00 96.19 96 ASP A CA 1
ATOM 788 C C . ASP A 1 96 ? 4.984 -17.302 11.189 1.00 96.19 96 ASP A C 1
ATOM 790 O O . ASP A 1 96 ? 4.851 -17.518 9.983 1.00 96.19 96 ASP A O 1
ATOM 794 N N . ALA A 1 97 ? 4.002 -17.591 12.051 1.00 97.19 97 ALA A N 1
ATOM 795 C CA . ALA A 1 97 ? 2.727 -18.163 11.635 1.00 97.19 97 ALA A CA 1
ATOM 796 C C . ALA A 1 97 ? 1.853 -17.135 10.899 1.00 97.19 97 ALA A C 1
ATOM 798 O O . ALA A 1 97 ? 1.187 -17.487 9.919 1.00 97.19 97 ALA A O 1
ATOM 799 N N . ALA A 1 98 ? 1.860 -15.879 11.347 1.00 96.75 98 ALA A N 1
ATOM 800 C CA . ALA A 1 98 ? 1.250 -14.754 10.655 1.00 96.75 98 ALA A CA 1
ATOM 801 C C . ALA A 1 98 ? 1.923 -14.518 9.298 1.00 96.75 98 ALA A C 1
ATOM 803 O O . ALA A 1 98 ? 1.225 -14.473 8.284 1.00 96.75 98 ALA A O 1
ATOM 804 N N . TRP A 1 99 ? 3.257 -14.458 9.261 1.00 96.94 99 TRP A N 1
ATOM 805 C CA . TRP A 1 99 ? 4.030 -14.306 8.022 1.00 96.94 99 TRP A CA 1
ATOM 806 C C . TRP A 1 99 ? 3.723 -15.408 7.006 1.00 96.94 99 TRP A C 1
ATOM 808 O O . TRP A 1 99 ? 3.372 -15.117 5.864 1.00 96.94 99 TRP A O 1
ATOM 818 N N . HIS A 1 100 ? 3.756 -16.673 7.432 1.00 96.44 100 HIS A N 1
ATOM 819 C CA . HIS A 1 100 ? 3.436 -17.799 6.557 1.00 96.44 100 HIS A CA 1
ATOM 820 C C . HIS A 1 100 ? 1.991 -17.749 6.046 1.00 96.44 100 HIS A C 1
ATOM 822 O O . HIS A 1 100 ? 1.718 -18.048 4.884 1.00 96.44 100 HIS A O 1
ATOM 828 N N . ARG A 1 101 ? 1.035 -17.346 6.895 1.00 96.81 101 ARG A N 1
ATOM 829 C CA . ARG A 1 101 ? -0.356 -17.172 6.462 1.00 96.81 101 ARG A CA 1
ATOM 830 C C . ARG A 1 101 ? -0.471 -16.087 5.398 1.00 96.81 101 ARG A C 1
ATOM 832 O O . ARG A 1 101 ? -1.213 -16.294 4.441 1.00 96.81 101 ARG A O 1
ATOM 839 N N . ALA A 1 102 ? 0.220 -14.964 5.570 1.00 97.12 102 ALA A N 1
ATOM 840 C CA . ALA A 1 102 ? 0.215 -13.888 4.591 1.00 97.12 102 ALA A CA 1
ATOM 841 C C . ALA A 1 102 ? 0.799 -14.350 3.251 1.00 97.12 102 ALA A C 1
ATOM 843 O O . ALA A 1 102 ? 0.138 -14.212 2.229 1.00 97.12 102 ALA A O 1
ATOM 844 N N . GLU A 1 103 ? 1.953 -15.017 3.277 1.00 95.62 103 GLU A N 1
ATOM 845 C CA . GLU A 1 103 ? 2.605 -15.570 2.086 1.00 95.62 103 GLU A CA 1
ATOM 846 C C . GLU A 1 103 ? 1.681 -16.522 1.303 1.00 95.62 103 GLU A C 1
ATOM 848 O O . GLU A 1 103 ? 1.508 -16.378 0.095 1.00 95.62 103 GLU A O 1
ATOM 853 N N . VAL A 1 104 ? 1.019 -17.462 1.990 1.00 96.44 104 VAL A N 1
ATOM 854 C CA . VAL A 1 104 ? 0.127 -18.452 1.354 1.00 96.44 104 VAL A CA 1
ATOM 855 C C . VAL A 1 104 ? -1.155 -17.827 0.789 1.00 96.44 104 VAL A C 1
ATOM 857 O O . VAL A 1 104 ? -1.776 -18.409 -0.100 1.00 96.44 104 VAL A O 1
ATOM 860 N N . ASN A 1 105 ? -1.573 -16.667 1.299 1.00 96.31 105 ASN A N 1
ATOM 861 C CA . ASN A 1 105 ? -2.801 -15.985 0.880 1.00 96.31 105 ASN A CA 1
ATOM 862 C C . ASN A 1 105 ? -2.528 -14.706 0.073 1.00 96.31 105 ASN A C 1
ATOM 864 O O . ASN A 1 105 ? -3.455 -13.921 -0.121 1.00 96.31 105 ASN A O 1
ATOM 868 N N . CYS A 1 106 ? -1.295 -14.490 -0.392 1.00 94.12 106 CYS A N 1
ATOM 869 C CA . CYS A 1 106 ? -0.942 -13.372 -1.264 1.00 94.12 106 CYS A CA 1
ATOM 870 C C . CYS A 1 106 ? -1.804 -13.381 -2.542 1.00 94.12 106 CYS A C 1
ATOM 872 O O . CYS A 1 106 ? -2.017 -14.431 -3.155 1.00 94.12 106 CYS A O 1
ATOM 874 N N . ASP A 1 107 ? -2.320 -12.214 -2.935 1.00 94.56 107 ASP A N 1
ATOM 875 C CA . ASP A 1 107 ? -3.192 -12.049 -4.101 1.00 94.56 107 ASP A CA 1
ATOM 876 C C . ASP A 1 107 ? -2.764 -10.855 -4.966 1.00 94.56 107 ASP A C 1
ATOM 878 O O . ASP A 1 107 ? -3.032 -9.691 -4.649 1.00 94.56 107 ASP A O 1
ATOM 882 N N . ASP A 1 108 ? -2.158 -11.161 -6.115 1.00 92.31 108 ASP A N 1
ATOM 883 C CA . ASP A 1 108 ? -1.619 -10.172 -7.054 1.00 92.31 108 ASP A CA 1
ATOM 884 C C . ASP A 1 108 ? -2.669 -9.207 -7.613 1.00 92.31 108 ASP A C 1
ATOM 886 O O . ASP A 1 108 ? -2.332 -8.103 -8.045 1.00 92.31 108 ASP A O 1
ATOM 890 N N . ARG A 1 109 ? -3.962 -9.560 -7.579 1.00 93.25 109 ARG A N 1
ATOM 891 C CA . ARG A 1 109 ? -5.025 -8.649 -8.037 1.00 93.25 109 ARG A CA 1
ATOM 892 C C . ARG A 1 109 ? -5.028 -7.348 -7.245 1.00 93.25 109 ARG A C 1
ATOM 894 O O . ARG A 1 109 ? -5.428 -6.319 -7.783 1.00 93.25 109 ARG A O 1
ATOM 901 N N . TYR A 1 110 ? -4.554 -7.372 -6.001 1.00 95.19 110 TYR A N 1
ATOM 902 C CA . TYR A 1 110 ? -4.478 -6.189 -5.155 1.00 95.19 110 TYR A CA 1
ATOM 903 C C . TYR A 1 110 ? -3.367 -5.219 -5.571 1.00 95.19 110 TYR A C 1
ATOM 905 O O . TYR A 1 110 ? -3.394 -4.077 -5.136 1.00 95.19 110 TYR A O 1
ATOM 913 N N . TRP A 1 111 ? -2.454 -5.563 -6.487 1.00 94.69 111 TRP A N 1
ATOM 914 C CA . TRP A 1 111 ? -1.621 -4.539 -7.139 1.00 94.69 111 TRP A CA 1
ATOM 915 C C . TRP A 1 111 ? -2.450 -3.582 -8.004 1.00 94.69 111 TRP A C 1
ATOM 917 O O . TRP A 1 111 ? -2.034 -2.452 -8.265 1.00 94.69 111 TRP A O 1
ATOM 927 N N . HIS A 1 112 ? -3.654 -3.996 -8.401 1.00 91.12 112 HIS A N 1
ATOM 928 C CA . HIS A 1 112 ? -4.586 -3.225 -9.211 1.00 91.12 112 HIS A CA 1
ATOM 929 C C . HIS A 1 112 ? -5.948 -3.145 -8.500 1.00 91.12 112 HIS A C 1
ATOM 931 O O . HIS A 1 112 ? -6.846 -3.931 -8.803 1.00 91.12 112 HIS A O 1
ATOM 937 N N . PRO A 1 113 ? -6.166 -2.170 -7.597 1.00 89.56 113 PRO A N 1
ATOM 938 C CA . PRO A 1 113 ? -7.368 -2.094 -6.764 1.00 89.56 113 PRO A CA 1
ATOM 939 C C . PRO A 1 113 ? -8.687 -2.172 -7.542 1.00 89.56 113 PRO A C 1
ATOM 941 O O . PRO A 1 113 ? -9.649 -2.779 -7.081 1.00 89.56 113 PRO A O 1
ATOM 944 N N . ARG A 1 114 ? -8.724 -1.615 -8.760 1.00 87.25 114 ARG A N 1
ATOM 945 C CA . ARG A 1 114 ? -9.897 -1.639 -9.653 1.00 87.25 114 ARG A CA 1
ATOM 946 C C . ARG A 1 114 ? -10.229 -3.031 -10.213 1.00 87.25 114 ARG A C 1
ATOM 948 O O . ARG A 1 114 ? -11.288 -3.196 -10.810 1.00 87.25 114 ARG A O 1
ATOM 955 N N . LEU A 1 115 ? -9.357 -4.027 -10.047 1.00 87.38 115 LEU A N 1
ATOM 956 C CA . LEU A 1 115 ? -9.652 -5.436 -10.335 1.00 87.38 115 LEU A CA 1
ATOM 957 C C . LEU A 1 115 ? -10.298 -6.153 -9.139 1.00 87.38 115 LEU A C 1
ATOM 959 O O . LEU A 1 115 ? -10.819 -7.258 -9.295 1.00 87.38 115 LEU A O 1
ATOM 963 N N . VAL A 1 116 ? -10.281 -5.535 -7.955 1.00 88.44 116 VAL A N 1
ATOM 964 C CA . VAL A 1 116 ? -10.867 -6.079 -6.731 1.00 88.44 116 VAL A CA 1
ATOM 965 C C . VAL A 1 116 ? -12.249 -5.456 -6.522 1.00 88.44 116 VAL A C 1
ATOM 967 O O . VAL A 1 116 ? -12.398 -4.259 -6.264 1.00 88.44 116 VAL A O 1
ATOM 970 N N . SER A 1 117 ? -13.285 -6.285 -6.656 1.00 84.19 117 SER A N 1
ATOM 971 C CA . SER A 1 117 ? -14.674 -5.879 -6.422 1.00 84.19 117 SER A CA 1
ATOM 972 C C . SER A 1 117 ? -14.871 -5.459 -4.967 1.00 84.19 117 SER A C 1
ATOM 974 O O . SER A 1 117 ? -14.539 -6.222 -4.065 1.00 84.19 117 SER A O 1
ATOM 976 N N . GLY A 1 118 ? -15.458 -4.279 -4.745 1.00 85.06 118 GLY A N 1
ATOM 977 C CA . GLY A 1 118 ? -15.671 -3.745 -3.396 1.00 85.06 118 GLY A CA 1
ATOM 978 C C . GLY A 1 118 ? -14.367 -3.465 -2.646 1.00 85.06 118 GLY A C 1
ATOM 979 O O . GLY A 1 118 ? -14.329 -3.622 -1.430 1.00 85.06 118 GLY A O 1
ATOM 980 N N . ASN A 1 119 ? -13.294 -3.117 -3.370 1.00 91.44 119 ASN A N 1
ATOM 981 C CA . ASN A 1 119 ? -12.010 -2.767 -2.768 1.00 91.44 119 ASN A CA 1
ATOM 982 C C . ASN A 1 119 ? -12.165 -1.673 -1.705 1.00 91.44 119 ASN A C 1
ATOM 984 O O . ASN A 1 119 ? -12.998 -0.780 -1.829 1.00 91.44 119 ASN A O 1
ATOM 988 N N . VAL A 1 120 ? -11.281 -1.711 -0.707 1.00 93.50 120 VAL A N 1
ATOM 989 C CA . VAL A 1 120 ? -11.278 -0.790 0.442 1.00 93.50 120 VAL A CA 1
ATOM 990 C C . VAL A 1 120 ? -11.089 0.692 0.065 1.00 93.50 120 VAL A C 1
ATOM 992 O O . VAL A 1 120 ? -11.292 1.579 0.886 1.00 93.50 120 VAL A O 1
ATOM 995 N N . LEU A 1 121 ? -10.696 0.978 -1.180 1.00 93.12 121 LEU A N 1
ATOM 996 C CA . LEU A 1 121 ? -10.548 2.339 -1.699 1.00 93.12 121 LEU A CA 1
ATOM 997 C C . LEU A 1 121 ? -11.847 2.880 -2.322 1.00 93.12 121 LEU A C 1
ATOM 999 O O . LEU A 1 121 ? -11.834 3.986 -2.858 1.00 93.12 121 LEU A O 1
ATOM 1003 N N . ASP A 1 122 ? -12.938 2.104 -2.299 1.00 90.88 122 ASP A N 1
ATOM 1004 C CA . ASP A 1 122 ? -14.232 2.416 -2.920 1.00 90.88 122 ASP A CA 1
ATOM 1005 C C . ASP A 1 122 ? -14.130 2.762 -4.420 1.00 90.88 122 ASP A C 1
ATOM 1007 O O . ASP A 1 122 ? -14.981 3.446 -4.999 1.00 90.88 122 ASP A O 1
ATOM 1011 N N . LEU A 1 123 ? -13.084 2.269 -5.091 1.00 87.94 123 LEU A N 1
ATOM 1012 C CA . LEU A 1 123 ? -12.881 2.511 -6.513 1.00 87.94 123 LEU A CA 1
ATOM 1013 C C . LEU A 1 123 ? -13.819 1.626 -7.330 1.00 87.94 123 LEU A C 1
ATOM 1015 O O . LEU A 1 123 ? -13.866 0.408 -7.143 1.00 87.94 123 LEU A O 1
ATOM 1019 N N . LYS A 1 124 ? -14.515 2.217 -8.306 1.00 84.00 124 LYS A N 1
ATOM 1020 C CA . LYS A 1 124 ? -15.280 1.438 -9.286 1.00 84.00 124 LYS A CA 1
ATOM 1021 C C . LYS A 1 124 ? -14.346 0.554 -10.107 1.00 84.00 124 LYS A C 1
ATOM 1023 O O . LYS A 1 124 ? -13.334 1.031 -10.637 1.00 84.00 124 LYS A O 1
ATOM 1028 N N . ALA A 1 125 ? -14.730 -0.712 -10.249 1.00 81.81 125 ALA A N 1
ATOM 1029 C CA . ALA A 1 125 ? -14.083 -1.611 -11.185 1.00 81.81 125 ALA A CA 1
ATOM 1030 C C . ALA A 1 125 ? -14.266 -1.102 -12.618 1.00 81.81 125 ALA A C 1
ATOM 1032 O O . ALA A 1 125 ? -15.310 -0.541 -12.953 1.00 81.81 125 ALA A O 1
ATOM 1033 N N . TYR A 1 126 ? -13.271 -1.323 -13.481 1.00 79.81 126 TYR A N 1
ATOM 1034 C CA . TYR A 1 126 ? -13.332 -0.856 -14.872 1.00 79.81 126 TYR A CA 1
ATOM 1035 C C . TYR A 1 126 ? -14.538 -1.416 -15.637 1.00 79.81 126 TYR A C 1
ATOM 1037 O O . TYR A 1 126 ? -15.092 -0.729 -16.490 1.00 79.81 126 TYR A O 1
ATOM 1045 N N . SER A 1 127 ? -14.977 -2.635 -15.310 1.00 79.44 127 SER A N 1
ATOM 1046 C CA . SER A 1 127 ? -16.179 -3.259 -15.880 1.00 79.44 127 SER A CA 1
ATOM 1047 C C . SER A 1 127 ? -17.476 -2.529 -15.533 1.00 79.44 127 SER A C 1
ATOM 1049 O O . SER A 1 127 ? -18.456 -2.648 -16.265 1.00 79.44 127 SER A O 1
ATOM 1051 N N . ASP A 1 128 ? -17.474 -1.788 -14.427 1.00 83.19 128 ASP A N 1
ATOM 1052 C CA . ASP A 1 128 ? -18.661 -1.172 -13.836 1.00 83.19 128 ASP A CA 1
ATOM 1053 C C . ASP A 1 128 ? -18.699 0.342 -14.099 1.00 83.19 128 ASP A C 1
ATOM 1055 O O . ASP A 1 128 ? -19.662 1.027 -13.741 1.00 83.19 128 ASP A O 1
ATOM 1059 N N . MET A 1 129 ? -17.647 0.877 -14.724 1.00 84.56 129 MET A N 1
ATOM 1060 C CA . MET A 1 129 ? -17.581 2.261 -15.170 1.00 84.56 129 MET A CA 1
ATOM 1061 C C . MET A 1 129 ? -18.403 2.444 -16.447 1.00 84.56 129 MET A C 1
ATOM 1063 O O . MET A 1 129 ? -18.354 1.653 -17.390 1.00 84.56 129 MET A O 1
ATOM 1067 N N . THR A 1 130 ? -19.169 3.526 -16.497 1.00 87.62 130 THR A N 1
ATOM 1068 C CA . THR A 1 130 ? -19.874 3.940 -17.709 1.00 87.62 130 THR A CA 1
ATOM 1069 C C . THR A 1 130 ? -18.883 4.433 -18.761 1.00 87.62 130 THR A C 1
ATOM 1071 O O . THR A 1 130 ? -17.792 4.902 -18.443 1.00 87.62 130 THR A O 1
ATOM 1074 N N . LYS A 1 131 ? -19.287 4.421 -20.038 1.00 85.62 131 LYS A N 1
ATOM 1075 C CA . LYS A 1 131 ? -18.473 4.997 -21.119 1.00 85.62 131 LYS A CA 1
ATOM 1076 C C . LYS A 1 131 ? -18.056 6.448 -20.831 1.00 85.62 131 LYS A C 1
ATOM 1078 O O . LYS A 1 131 ? -16.921 6.805 -21.088 1.00 85.62 131 LYS A O 1
ATOM 1083 N N . ALA A 1 132 ? -18.948 7.261 -20.263 1.00 86.12 132 ALA A N 1
ATOM 1084 C CA . ALA A 1 132 ? -18.634 8.646 -19.915 1.00 86.12 132 ALA A CA 1
ATOM 1085 C C . ALA A 1 132 ? -17.574 8.766 -18.804 1.00 86.12 132 ALA A C 1
ATOM 1087 O O . ALA A 1 132 ? -16.796 9.710 -18.822 1.00 86.12 132 ALA A O 1
ATOM 1088 N N . GLU A 1 133 ? -17.536 7.825 -17.856 1.00 83.88 133 GLU A N 1
ATOM 1089 C CA . GLU A 1 133 ? -16.505 7.771 -16.810 1.00 83.88 133 GLU A CA 1
ATOM 1090 C C . GLU A 1 133 ? -15.164 7.265 -17.354 1.00 83.88 133 GLU A C 1
ATOM 1092 O O . GLU A 1 133 ? -14.123 7.726 -16.904 1.00 83.88 133 GLU A O 1
ATOM 1097 N N . LEU A 1 134 ? -15.178 6.352 -18.331 1.00 81.69 134 LEU A N 1
ATOM 1098 C CA . LEU A 1 134 ? -13.970 5.893 -19.031 1.00 81.69 134 LEU A CA 1
ATOM 1099 C C . LEU A 1 134 ? -13.399 6.960 -19.979 1.00 81.69 134 LEU A C 1
ATOM 1101 O O . LEU A 1 134 ? -12.187 7.051 -20.136 1.00 81.69 134 LEU A O 1
ATOM 1105 N N . ASP A 1 135 ? -14.272 7.758 -20.598 1.00 82.00 135 ASP A N 1
ATOM 1106 C CA . ASP A 1 135 ? -13.911 8.845 -21.517 1.00 82.00 135 ASP A CA 1
ATOM 1107 C C . ASP A 1 135 ? -13.615 10.171 -20.776 1.00 82.00 135 ASP A C 1
ATOM 1109 O O . ASP A 1 135 ? -13.282 11.176 -21.413 1.00 82.00 135 ASP A O 1
ATOM 1113 N N . ALA A 1 136 ? -13.774 10.214 -19.446 1.00 79.88 136 ALA A N 1
ATOM 1114 C CA . ALA A 1 136 ? -13.473 11.397 -18.648 1.00 79.88 136 ALA A CA 1
ATOM 1115 C C . ALA A 1 136 ? -11.964 11.712 -18.695 1.00 79.88 136 ALA A C 1
ATOM 1117 O O . ALA A 1 136 ? -11.149 10.796 -18.826 1.00 79.88 136 ALA A O 1
ATOM 1118 N N . PRO A 1 137 ? -11.563 12.993 -18.576 1.00 74.06 137 PRO A N 1
ATOM 1119 C CA . PRO A 1 137 ? -10.157 13.338 -18.419 1.00 74.06 137 PRO A CA 1
ATOM 1120 C C . PRO A 1 137 ? -9.563 12.555 -17.246 1.00 74.06 137 PRO A C 1
ATOM 1122 O O . PRO A 1 137 ? -10.083 12.631 -16.132 1.00 74.06 137 PRO A O 1
ATOM 1125 N N . ILE A 1 138 ? -8.505 11.791 -17.517 1.00 69.81 138 ILE A N 1
ATOM 1126 C CA . ILE A 1 138 ? -7.769 11.054 -16.489 1.00 69.81 138 ILE A CA 1
ATOM 1127 C C . ILE A 1 138 ? -7.166 12.091 -15.541 1.00 69.81 138 ILE A C 1
ATOM 1129 O O . ILE A 1 138 ? -6.584 13.075 -16.004 1.00 69.81 138 ILE A O 1
ATOM 1133 N N . ASP A 1 139 ? -7.326 11.887 -14.233 1.00 68.25 139 ASP A N 1
ATOM 1134 C CA . ASP A 1 139 ? -6.666 12.718 -13.227 1.00 68.25 139 ASP A CA 1
ATOM 1135 C C . ASP A 1 139 ? -5.148 12.725 -13.495 1.00 68.25 139 ASP A C 1
ATOM 1137 O O . ASP A 1 139 ? -4.563 11.699 -13.856 1.00 68.25 139 ASP A O 1
ATOM 1141 N N . GLU A 1 140 ? -4.483 13.868 -13.341 1.00 61.94 140 GLU A N 1
ATOM 1142 C CA . GLU A 1 140 ? -3.024 13.942 -13.482 1.00 61.94 140 GLU A CA 1
ATOM 1143 C C . GLU A 1 140 ? -2.329 12.977 -12.507 1.00 61.94 140 GLU A C 1
ATOM 1145 O O . GLU A 1 140 ? -1.329 12.352 -12.866 1.00 61.94 140 GLU A O 1
ATOM 1150 N N . ASP A 1 141 ? -2.912 12.762 -11.323 1.00 62.91 141 ASP A N 1
ATOM 1151 C CA . A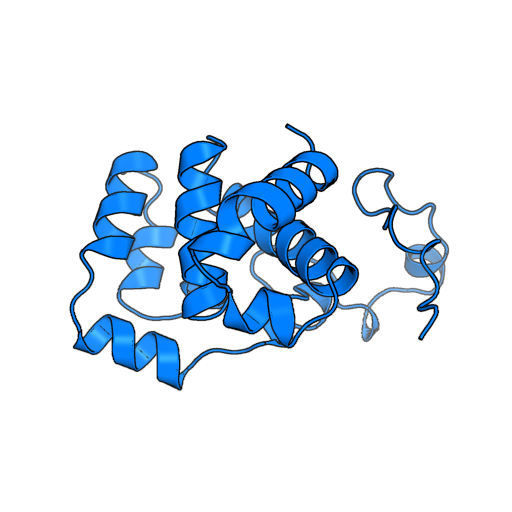SP A 1 141 ? -2.413 11.797 -10.342 1.00 62.91 141 ASP A CA 1
ATOM 1152 C C . ASP A 1 141 ? -2.687 10.335 -10.752 1.00 62.91 141 ASP A C 1
ATOM 1154 O O . ASP A 1 141 ? -1.904 9.436 -10.424 1.00 62.91 141 ASP A O 1
ATOM 1158 N N . GLU A 1 142 ? -3.733 10.065 -11.541 1.00 67.06 142 GLU A N 1
ATOM 1159 C CA . GLU A 1 142 ? -4.016 8.738 -12.113 1.00 67.06 142 GLU A CA 1
ATOM 1160 C C . GLU A 1 142 ? -3.250 8.479 -13.416 1.00 67.06 142 GLU A C 1
ATOM 1162 O O . GLU A 1 142 ? -3.006 7.322 -13.766 1.00 67.06 142 GLU A O 1
ATOM 1167 N N . THR A 1 143 ? -2.783 9.532 -14.087 1.00 73.88 143 THR A N 1
ATOM 1168 C CA . THR A 1 143 ? -2.030 9.439 -15.339 1.00 73.88 143 THR A CA 1
ATOM 1169 C C . THR A 1 143 ? -0.795 8.565 -15.138 1.00 73.88 143 THR A C 1
ATOM 1171 O O . THR A 1 143 ? -0.025 8.748 -14.193 1.00 73.88 143 THR A O 1
ATOM 1174 N N . ASP A 1 144 ? -0.611 7.569 -16.004 1.00 78.25 144 ASP A N 1
ATOM 1175 C CA . ASP A 1 144 ? 0.595 6.746 -16.037 1.00 78.25 144 ASP A CA 1
ATOM 1176 C C . ASP A 1 144 ? 1.674 7.474 -16.858 1.00 78.25 144 ASP A C 1
ATOM 1178 O O . ASP A 1 144 ? 1.640 7.412 -18.096 1.00 78.25 144 ASP A O 1
ATOM 1182 N N . PRO A 1 145 ? 2.647 8.158 -16.218 1.00 80.56 145 PRO A N 1
ATOM 1183 C CA . PRO A 1 145 ? 3.696 8.866 -16.949 1.00 80.56 145 PRO A CA 1
ATOM 1184 C C . PRO A 1 145 ? 4.656 7.896 -17.649 1.00 80.56 145 PRO A C 1
ATOM 1186 O O . PRO A 1 145 ? 5.475 8.317 -18.472 1.00 80.56 145 PRO A O 1
ATOM 1189 N N . TRP A 1 146 ? 4.571 6.601 -17.331 1.00 82.81 146 TRP A N 1
ATOM 1190 C CA . TRP A 1 146 ? 5.403 5.562 -17.908 1.00 82.81 146 TRP A CA 1
ATOM 1191 C C . TRP A 1 146 ? 4.744 4.870 -19.109 1.00 82.81 146 TRP A C 1
ATOM 1193 O O . TRP A 1 146 ? 5.376 4.034 -19.745 1.00 82.81 146 TRP A O 1
ATOM 1203 N N . SER A 1 147 ? 3.522 5.264 -19.485 1.00 72.12 147 SER A N 1
ATOM 1204 C CA . SER A 1 147 ? 2.819 4.781 -20.688 1.00 72.12 147 SER A CA 1
ATOM 1205 C C . SER A 1 147 ? 3.584 5.019 -21.998 1.00 72.12 147 SER A C 1
ATOM 1207 O O . SER A 1 147 ? 3.410 4.270 -22.954 1.00 72.12 147 SER A O 1
ATOM 1209 N N . GLN A 1 148 ? 4.463 6.026 -22.030 1.00 64.06 148 GLN A N 1
ATOM 1210 C CA . GLN A 1 148 ? 5.339 6.341 -23.166 1.00 64.06 148 GLN A CA 1
ATOM 1211 C C . GLN A 1 148 ? 6.534 5.389 -23.321 1.00 64.06 148 GLN A C 1
ATOM 1213 O O . GLN A 1 148 ? 7.154 5.352 -24.385 1.00 64.06 148 GLN A O 1
ATOM 1218 N N . PHE A 1 149 ? 6.882 4.634 -22.276 1.00 60.97 149 PHE A N 1
ATOM 1219 C CA . PHE A 1 149 ? 7.884 3.584 -22.384 1.00 60.97 149 PHE A CA 1
ATOM 1220 C C . PHE A 1 149 ? 7.191 2.364 -22.989 1.00 60.97 149 PHE A C 1
ATOM 1222 O O . PHE A 1 149 ? 6.646 1.521 -22.284 1.00 60.97 149 PHE A O 1
ATOM 1229 N N . HIS A 1 150 ? 7.157 2.318 -24.321 1.00 50.59 150 HIS A N 1
ATOM 1230 C CA . HIS A 1 150 ? 6.971 1.058 -25.023 1.00 50.59 150 HIS A CA 1
ATOM 1231 C C . HIS A 1 150 ? 8.234 0.230 -24.822 1.00 50.59 150 HIS A C 1
ATOM 1233 O O . HIS A 1 150 ? 9.339 0.740 -25.027 1.00 50.59 150 HIS A O 1
ATOM 1239 N N . ASP A 1 151 ? 8.045 -1.013 -24.393 1.00 50.72 151 ASP A N 1
ATOM 1240 C CA . ASP A 1 151 ? 9.102 -2.000 -24.234 1.00 50.72 151 ASP A CA 1
ATOM 1241 C C . ASP A 1 151 ? 9.930 -2.050 -25.527 1.00 50.72 151 ASP A C 1
ATOM 1243 O O . ASP A 1 151 ? 9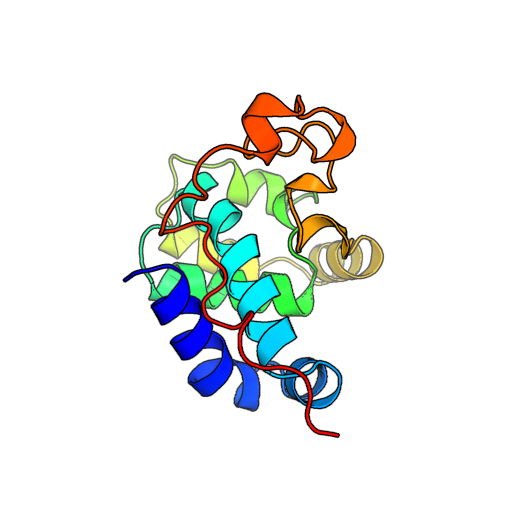.449 -2.471 -26.578 1.00 50.72 151 ASP A O 1
ATOM 1247 N N . ASN A 1 152 ? 11.159 -1.538 -25.471 1.00 37.84 152 ASN A N 1
ATOM 1248 C CA . ASN A 1 152 ? 12.181 -1.956 -26.413 1.00 37.84 152 ASN A CA 1
ATOM 1249 C C . ASN A 1 152 ? 12.856 -3.154 -25.750 1.00 37.84 152 ASN A C 1
ATOM 1251 O O . ASN A 1 152 ? 13.462 -2.983 -24.690 1.00 37.84 152 ASN A O 1
ATOM 1255 N N . ASP A 1 153 ? 12.651 -4.315 -26.375 1.00 38.03 153 ASP A N 1
ATOM 1256 C CA . ASP A 1 153 ? 13.248 -5.626 -26.084 1.00 38.03 153 ASP A CA 1
ATOM 1257 C C . ASP A 1 153 ? 14.700 -5.580 -25.566 1.00 38.03 153 ASP A C 1
ATOM 1259 O O . ASP A 1 153 ? 15.521 -4.801 -26.116 1.00 38.03 153 ASP A O 1
#

pLDDT: mean 90.05, std 11.24, range [37.84, 98.38]

Foldseek 3Di:
DALQVLLCCLLVPPCVPLPVPCPVVPDSLLSSLLSSQLLLLCVLLPVPDSVLSSLVSSVCSQQNSCLCVAPPLVVLSNDPPDDSVVSSVVVVVDDPVSSVRSNVPHDNCSSPQLSDPPGPSNDHRPVRDDPCRVVDPQDPSRDSPCPPPDDDD

Secondary structure (DSSP, 8-state):
--HHHHHHHIIIIIHHHH-TTHHHHS-HHHHHHHHHHHHHHHHHTT--SHHHHHHHHHHHHHH-GGGGGSTTHHHHHH--SS-HHHHHHHHHT--HHHHHHHHHT--GGGGSGGGSTT-TT-PPPGGGS-HHHHSSPPPTTT--TTTT-----